Protein AF-A0A3D2C2F0-F1 (afdb_monomer_lite)

Structure (mmCIF, N/CA/C/O backbone):
data_AF-A0A3D2C2F0-F1
#
_entry.id   AF-A0A3D2C2F0-F1
#
loop_
_atom_site.group_PDB
_atom_site.id
_atom_site.type_symbol
_atom_site.label_atom_id
_atom_site.label_alt_id
_atom_site.label_comp_id
_atom_site.label_asym_id
_atom_site.label_entity_id
_atom_site.label_seq_id
_atom_site.pdbx_PDB_ins_code
_atom_site.Cartn_x
_atom_site.Cartn_y
_atom_site.Cartn_z
_atom_site.occupancy
_atom_site.B_iso_or_equiv
_atom_site.auth_seq_id
_atom_site.auth_comp_id
_atom_site.auth_asym_id
_atom_site.auth_atom_id
_atom_site.pdbx_PDB_model_num
ATOM 1 N N . ASP A 1 1 ? -12.603 -5.536 15.604 1.00 92.94 1 ASP A N 1
ATOM 2 C CA . ASP A 1 1 ? -11.468 -5.289 16.489 1.00 92.94 1 ASP A CA 1
ATOM 3 C C . ASP A 1 1 ? -10.974 -6.568 17.152 1.00 92.94 1 ASP A C 1
ATOM 5 O O . ASP A 1 1 ? -10.695 -6.599 18.355 1.00 92.94 1 ASP A O 1
ATOM 9 N N . THR A 1 2 ? -10.907 -7.662 16.388 1.00 94.44 2 THR A N 1
ATOM 10 C CA . THR A 1 2 ? -10.265 -8.897 16.861 1.00 94.44 2 THR A CA 1
ATOM 11 C C . THR A 1 2 ? -8.744 -8.707 16.943 1.00 94.44 2 THR A C 1
ATOM 13 O O . THR A 1 2 ? -8.109 -9.239 17.862 1.00 94.44 2 THR A O 1
ATOM 16 N N . ASP A 1 3 ? -8.181 -7.887 16.064 1.00 95.50 3 ASP A N 1
ATOM 17 C CA . ASP A 1 3 ? -6.769 -7.519 15.967 1.00 95.50 3 ASP A CA 1
ATOM 18 C C . ASP A 1 3 ? -6.370 -6.236 16.727 1.00 95.50 3 ASP A C 1
ATOM 20 O O . ASP A 1 3 ? -5.202 -6.093 17.106 1.00 95.50 3 ASP A O 1
ATOM 24 N N . GLY A 1 4 ? -7.320 -5.363 17.070 1.00 95.56 4 GLY A N 1
ATOM 25 C CA . GLY A 1 4 ? -7.092 -4.209 17.940 1.00 95.56 4 GLY A CA 1
ATOM 26 C C . GLY A 1 4 ? -6.700 -2.916 17.217 1.00 95.56 4 GLY A C 1
ATOM 27 O O . GLY A 1 4 ? -6.040 -2.076 17.844 1.00 95.56 4 GLY A O 1
ATOM 28 N N . ASP A 1 5 ? -7.035 -2.760 15.938 1.00 96.00 5 ASP A N 1
ATOM 29 C CA . ASP A 1 5 ? -6.726 -1.576 15.133 1.00 96.00 5 ASP A CA 1
ATOM 30 C C . ASP A 1 5 ? -7.776 -0.448 15.212 1.00 96.00 5 ASP A C 1
ATOM 32 O O . ASP A 1 5 ? -7.506 0.695 14.830 1.00 96.00 5 ASP A O 1
ATOM 36 N N . GLY A 1 6 ? -8.934 -0.716 15.822 1.00 95.94 6 GLY A N 1
ATOM 37 C CA . GLY A 1 6 ? -10.018 0.250 15.980 1.00 95.94 6 GLY A CA 1
ATOM 38 C C . GLY A 1 6 ? -11.110 0.181 14.909 1.00 95.94 6 GLY A C 1
ATOM 39 O O . GLY A 1 6 ? -12.067 0.964 14.995 1.00 95.94 6 GLY A O 1
ATOM 40 N N . PHE A 1 7 ? -11.006 -0.750 13.967 1.00 96.81 7 PHE A N 1
ATOM 41 C CA . PHE A 1 7 ? -12.031 -1.136 13.008 1.00 96.81 7 PHE A CA 1
ATOM 42 C C . PHE A 1 7 ? -12.538 -2.544 13.339 1.00 96.81 7 PHE A C 1
ATOM 44 O O . PHE A 1 7 ? -12.138 -3.170 14.322 1.00 96.81 7 PHE A O 1
ATOM 51 N N . GLY A 1 8 ? -13.609 -2.978 12.694 1.00 95.25 8 GLY A N 1
ATOM 52 C CA . GLY A 1 8 ? -14.150 -4.301 12.948 1.00 95.25 8 GLY A CA 1
ATOM 53 C C . GLY A 1 8 ? -14.993 -4.806 11.806 1.00 95.25 8 GLY A C 1
ATOM 54 O O . GLY A 1 8 ? -15.423 -4.041 10.958 1.00 95.25 8 GLY A O 1
ATOM 55 N N . ASP A 1 9 ? -15.242 -6.105 11.829 1.00 91.75 9 ASP A N 1
ATOM 56 C CA . ASP A 1 9 ? -15.938 -6.831 10.771 1.00 91.75 9 ASP A CA 1
ATOM 57 C C . ASP A 1 9 ? -17.452 -6.502 10.714 1.00 91.75 9 ASP A C 1
ATOM 59 O O . ASP A 1 9 ? -18.199 -6.738 11.681 1.00 91.75 9 ASP A O 1
ATOM 63 N N . GLU A 1 10 ? -17.932 -5.991 9.569 1.00 87.75 10 GLU A N 1
ATOM 64 C CA . GLU A 1 10 ? -19.353 -5.688 9.327 1.00 87.75 10 GLU A CA 1
ATOM 65 C C . GLU A 1 10 ? -20.279 -6.913 9.435 1.00 87.75 10 GLU A C 1
ATOM 67 O O . GLU A 1 10 ? -21.423 -6.798 9.907 1.00 87.75 10 GLU A O 1
ATOM 72 N N . ASP A 1 11 ? -19.784 -8.106 9.095 1.00 89.31 11 ASP A N 1
ATOM 73 C CA . ASP A 1 11 ? -20.525 -9.365 9.178 1.00 89.31 11 ASP A CA 1
ATOM 74 C C . ASP A 1 11 ? -20.662 -9.857 10.631 1.00 89.31 11 ASP A C 1
ATOM 76 O O . ASP A 1 11 ? -21.455 -10.765 10.929 1.00 89.31 11 ASP A O 1
ATOM 80 N N . ARG A 1 12 ? -19.939 -9.240 11.577 1.00 89.19 12 ARG A N 1
ATOM 81 C CA . ARG A 1 12 ? -19.891 -9.631 12.997 1.00 89.19 12 ARG A CA 1
ATOM 82 C C . ARG A 1 12 ? -20.383 -8.535 13.935 1.00 89.19 12 ARG A C 1
ATOM 84 O O . ARG A 1 12 ? -19.853 -8.321 15.026 1.00 89.19 12 ARG A O 1
ATOM 91 N N . SER A 1 13 ? -21.498 -7.916 13.563 1.00 91.12 13 SER A N 1
ATOM 92 C CA . SER A 1 13 ? -22.172 -6.902 14.375 1.00 91.12 13 SER A CA 1
ATOM 93 C C . SER A 1 13 ? -23.009 -7.470 15.539 1.00 91.12 13 SER A C 1
ATOM 95 O O . SER A 1 13 ? -23.547 -8.582 15.506 1.00 91.12 13 SER A O 1
ATOM 97 N N . LEU A 1 14 ? -23.141 -6.669 16.605 1.00 91.88 14 LEU A N 1
ATOM 98 C CA . LEU A 1 14 ? -23.974 -6.962 17.773 1.00 91.88 14 LEU A CA 1
ATOM 99 C C . LEU A 1 14 ? -24.849 -5.755 18.134 1.00 91.88 14 LEU A C 1
ATOM 101 O O . LEU A 1 14 ? -24.346 -4.705 18.528 1.00 91.88 14 LEU A O 1
ATOM 105 N N . ASP A 1 15 ? -26.171 -5.938 18.105 1.00 92.94 15 ASP A N 1
ATOM 106 C CA . ASP A 1 15 ? -27.119 -4.930 18.584 1.00 92.94 15 ASP A CA 1
ATOM 107 C C . ASP A 1 15 ? -27.009 -4.745 20.108 1.00 92.94 15 ASP A C 1
ATOM 109 O O . ASP A 1 15 ? -27.401 -5.610 20.900 1.00 92.94 15 ASP A O 1
ATOM 113 N N . ALA A 1 16 ? -26.523 -3.580 20.536 1.00 93.06 16 ALA A N 1
ATOM 114 C CA . ALA A 1 16 ? -26.394 -3.217 21.943 1.00 93.06 16 ALA A CA 1
ATOM 115 C C . ALA A 1 16 ? -26.734 -1.736 22.188 1.00 93.06 16 ALA A C 1
ATOM 117 O O . ALA A 1 16 ? -26.551 -0.879 21.332 1.00 93.06 16 ALA A O 1
ATOM 118 N N . CYS A 1 17 ? -27.222 -1.401 23.389 1.00 94.62 17 CYS A N 1
ATOM 119 C CA . CYS A 1 17 ? -27.529 -0.006 23.754 1.00 94.62 17 CYS A CA 1
ATOM 120 C C . CYS A 1 17 ? -26.286 0.837 24.097 1.00 94.62 17 CYS A C 1
ATOM 122 O O . CYS A 1 17 ? -26.396 2.051 24.254 1.00 94.62 17 CYS A O 1
ATOM 124 N N . ALA A 1 18 ? -25.139 0.191 24.293 1.00 95.00 18 ALA A N 1
ATOM 125 C CA . ALA A 1 18 ? -23.844 0.802 24.562 1.00 95.00 18 ALA A CA 1
ATOM 126 C C . ALA A 1 18 ? -22.757 -0.090 23.954 1.00 95.00 18 ALA A C 1
ATOM 128 O O . ALA A 1 18 ? -22.965 -1.302 23.886 1.00 95.00 18 ALA A O 1
ATOM 129 N N . LEU A 1 19 ? -21.623 0.504 23.565 1.00 93.06 19 LEU A N 1
ATOM 130 C CA . LEU A 1 19 ? 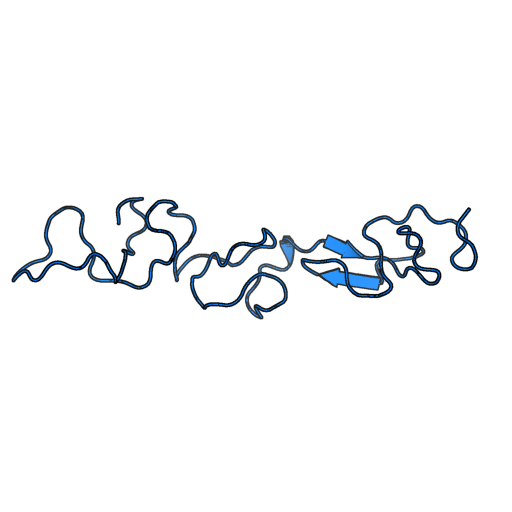-20.501 -0.207 22.951 1.00 93.06 19 LEU A CA 1
ATOM 131 C C . LEU A 1 19 ? -19.993 -1.327 23.882 1.00 93.06 19 LEU A C 1
ATOM 133 O O . LEU A 1 19 ? -19.520 -1.027 24.987 1.00 93.06 19 LEU A O 1
ATOM 137 N N . PRO A 1 20 ? -20.132 -2.607 23.496 1.00 93.50 20 PRO A N 1
ATOM 138 C CA . PRO A 1 20 ? -19.624 -3.721 24.284 1.00 93.50 20 PRO A CA 1
ATOM 139 C C . PRO A 1 20 ? -18.091 -3.736 24.307 1.00 93.50 20 PRO A C 1
ATOM 141 O O . PRO A 1 20 ? -17.432 -3.242 23.402 1.00 93.50 20 PRO A O 1
ATOM 144 N N . SER A 1 21 ? -17.502 -4.339 25.342 1.00 92.81 21 SER A N 1
ATOM 145 C CA . SER A 1 21 ? -16.046 -4.531 25.385 1.00 92.81 21 SER A CA 1
ATOM 146 C C . SER A 1 21 ? -15.594 -5.437 24.237 1.00 92.81 21 SER A C 1
ATOM 148 O O . SER A 1 21 ? -16.153 -6.522 24.086 1.00 92.81 21 SER A O 1
ATOM 150 N N . GLY A 1 22 ? -14.555 -5.024 23.506 1.00 90.50 22 GLY A N 1
ATOM 151 C CA . GLY A 1 22 ? -14.023 -5.759 22.350 1.00 90.50 22 GLY A CA 1
ATOM 152 C C . GLY A 1 22 ? -14.795 -5.535 21.046 1.00 90.50 22 GLY A C 1
ATOM 153 O O . GLY A 1 22 ? -14.627 -6.309 20.118 1.00 90.50 22 GLY A O 1
ATOM 154 N N . TYR A 1 23 ? -15.668 -4.527 20.999 1.00 94.06 23 TYR A N 1
ATOM 155 C CA . TYR A 1 23 ? -16.339 -4.071 19.783 1.00 94.06 23 TYR A CA 1
ATOM 156 C C . TYR A 1 23 ? -15.983 -2.604 19.551 1.00 94.06 23 TYR A C 1
ATOM 158 O O . TYR A 1 23 ? -15.753 -1.859 20.509 1.00 94.06 23 TYR A O 1
ATOM 166 N N . VAL A 1 24 ? -16.023 -2.193 18.290 1.00 95.81 24 VAL A N 1
ATOM 167 C CA . VAL A 1 24 ? -15.875 -0.806 17.836 1.00 95.81 24 VAL A CA 1
ATOM 168 C C . VAL A 1 24 ? -17.118 -0.379 17.054 1.00 95.81 24 VAL A C 1
ATOM 170 O O . VAL A 1 24 ? -17.990 -1.199 16.768 1.00 95.81 24 VAL A O 1
ATOM 173 N N . ASP A 1 25 ? -17.249 0.918 16.781 1.00 93.94 25 ASP A N 1
ATOM 174 C CA . ASP A 1 25 ? -18.359 1.497 16.015 1.00 93.94 25 ASP A CA 1
ATOM 175 C C . ASP A 1 25 ? -18.008 1.796 14.547 1.00 93.94 25 ASP A C 1
ATOM 177 O O . ASP A 1 25 ? -18.829 2.379 13.837 1.00 93.94 25 ASP A O 1
ATOM 181 N N . ARG A 1 26 ? -16.820 1.371 14.108 1.00 94.00 26 ARG A N 1
ATOM 182 C CA . ARG A 1 26 ? -16.335 1.401 12.724 1.00 94.00 26 ARG A CA 1
ATOM 183 C C . ARG A 1 26 ? -16.301 -0.028 12.199 1.00 94.00 26 ARG A C 1
ATOM 185 O O . ARG A 1 26 ? -15.711 -0.880 12.852 1.00 94.00 26 ARG A O 1
ATOM 192 N N . ALA A 1 27 ? -17.000 -0.290 11.106 1.00 92.88 27 ALA A N 1
ATOM 193 C CA . ALA A 1 27 ? -17.294 -1.636 10.613 1.00 92.88 27 ALA A CA 1
ATOM 194 C C . ALA A 1 27 ? -16.578 -1.965 9.288 1.00 92.88 27 ALA A C 1
ATOM 196 O O . ALA A 1 27 ? -16.902 -2.947 8.633 1.00 92.88 27 ALA A O 1
ATOM 197 N N . GLU A 1 28 ? -15.670 -1.098 8.855 1.00 93.50 28 GLU A N 1
ATOM 198 C CA . GLU A 1 28 ? -15.082 -1.114 7.517 1.00 93.50 28 GLU A CA 1
ATOM 199 C C . GLU A 1 28 ? -13.764 -1.911 7.435 1.00 93.50 28 GLU A C 1
ATOM 201 O O . GLU A 1 28 ? -12.943 -1.648 6.566 1.00 93.50 28 GLU A O 1
ATOM 206 N N . ASP A 1 29 ? -13.554 -2.863 8.344 1.00 96.44 29 ASP A N 1
ATOM 207 C CA . ASP A 1 29 ? -12.378 -3.736 8.358 1.00 96.44 29 ASP A CA 1
ATOM 208 C C . ASP A 1 29 ? -12.562 -4.931 7.413 1.00 96.44 29 ASP A C 1
ATOM 210 O O . ASP A 1 29 ? -13.511 -5.711 7.557 1.00 96.44 29 ASP A O 1
ATOM 214 N N . CYS A 1 30 ? -11.658 -5.067 6.446 1.00 96.31 30 CYS A N 1
ATOM 215 C CA . CYS A 1 30 ? -11.654 -6.149 5.474 1.00 96.31 30 CYS A CA 1
ATOM 216 C C . CYS A 1 30 ? -10.828 -7.377 5.915 1.00 96.31 30 CYS A C 1
ATOM 218 O O . CYS A 1 30 ? -11.001 -8.447 5.319 1.00 96.31 30 CYS A O 1
ATOM 220 N N . ASP A 1 31 ? -10.007 -7.278 6.971 1.00 96.19 31 ASP A N 1
ATOM 221 C CA . ASP A 1 31 ? -9.256 -8.386 7.579 1.00 96.19 31 ASP A CA 1
ATOM 222 C C . ASP A 1 31 ? -9.094 -8.210 9.107 1.00 96.19 31 ASP A C 1
ATOM 224 O O . ASP A 1 31 ? -8.013 -7.913 9.603 1.00 96.19 31 ASP A O 1
ATOM 228 N N . ASP A 1 32 ? -10.151 -8.536 9.864 1.00 95.19 32 ASP A N 1
ATOM 229 C CA . ASP A 1 32 ? -10.223 -8.428 11.342 1.00 95.19 32 ASP A CA 1
ATOM 230 C C . ASP A 1 32 ? -9.196 -9.306 12.099 1.00 95.19 32 ASP A C 1
ATOM 232 O O . ASP A 1 32 ? -9.127 -9.282 13.330 1.00 95.19 32 ASP A O 1
ATOM 236 N N . ASP A 1 33 ? -8.401 -10.122 11.398 1.00 96.12 33 ASP A N 1
ATOM 237 C CA . ASP A 1 33 ? -7.284 -10.881 11.967 1.00 96.12 33 ASP A CA 1
ATOM 238 C C . ASP A 1 33 ? -5.917 -10.162 11.790 1.00 96.12 33 ASP A C 1
ATOM 240 O O . ASP A 1 33 ? -4.902 -10.656 12.311 1.00 96.12 33 ASP A O 1
ATOM 244 N N . ASN A 1 34 ? -5.861 -9.010 11.105 1.00 96.75 34 ASN A N 1
ATOM 245 C CA . ASN A 1 34 ? -4.637 -8.301 10.734 1.00 96.75 34 ASN A CA 1
ATOM 246 C C . ASN A 1 34 ? -4.742 -6.769 10.863 1.00 96.75 34 ASN A C 1
ATOM 248 O O . ASN A 1 34 ? -4.993 -6.068 9.893 1.00 96.75 34 ASN A O 1
ATOM 252 N N . GLY A 1 35 ? -4.313 -6.228 12.009 1.00 96.62 35 GLY A N 1
ATOM 253 C CA . GLY A 1 35 ? -4.454 -4.792 12.301 1.00 96.62 35 GLY A CA 1
ATOM 254 C C . GLY A 1 35 ? -3.564 -3.828 11.501 1.00 96.62 35 GLY A C 1
ATOM 255 O O . GLY A 1 35 ? -3.378 -2.680 11.909 1.00 96.62 35 GLY A O 1
ATOM 256 N N . ALA A 1 36 ? -2.927 -4.306 10.431 1.00 97.00 36 ALA A N 1
ATOM 257 C CA . ALA A 1 36 ? -2.298 -3.485 9.399 1.00 97.00 36 ALA A CA 1
ATOM 258 C C . ALA A 1 36 ? -3.170 -3.352 8.133 1.00 97.00 36 ALA A C 1
ATOM 260 O O . ALA A 1 36 ? -2.710 -2.744 7.172 1.00 97.00 36 ALA A O 1
ATOM 261 N N . VAL A 1 37 ? -4.369 -3.940 8.128 1.00 97.75 37 VAL A N 1
ATOM 262 C CA . VAL A 1 37 ? -5.324 -3.938 7.020 1.00 97.75 37 VAL A CA 1
ATOM 263 C C . VAL A 1 37 ? -6.624 -3.312 7.519 1.00 97.75 37 VAL A C 1
ATOM 265 O O . VAL A 1 37 ? -7.386 -3.946 8.231 1.00 97.75 37 VAL A O 1
ATOM 268 N N . ASN A 1 38 ? -6.834 -2.033 7.215 1.00 97.31 38 ASN A N 1
ATOM 269 C CA . ASN A 1 38 ? -8.011 -1.262 7.624 1.00 97.31 38 ASN A CA 1
ATOM 270 C C . ASN A 1 38 ? -8.077 0.082 6.881 1.00 97.31 38 ASN A C 1
ATOM 272 O O . ASN A 1 38 ? -7.046 0.563 6.424 1.00 97.31 38 ASN A O 1
ATOM 276 N N . PRO A 1 39 ? -9.223 0.787 6.895 1.00 97.31 39 PRO A N 1
ATOM 277 C CA . PRO A 1 39 ? -9.417 2.062 6.190 1.00 97.31 39 PRO A CA 1
ATOM 278 C C . PRO A 1 39 ? -8.467 3.220 6.491 1.00 97.31 39 PRO A C 1
ATOM 280 O O . PRO A 1 39 ? -8.488 4.218 5.775 1.00 97.31 39 PRO A O 1
ATOM 283 N N . ASP A 1 40 ? -7.709 3.159 7.587 1.00 96.62 40 ASP A N 1
ATOM 284 C CA . ASP A 1 40 ? -6.727 4.192 7.935 1.00 96.62 40 ASP A CA 1
ATOM 285 C C . ASP A 1 40 ? -5.285 3.764 7.564 1.00 96.62 40 ASP A C 1
ATOM 287 O O . ASP A 1 40 ? -4.334 4.513 7.831 1.00 96.62 40 ASP A O 1
ATOM 291 N N . SER A 1 41 ? -5.103 2.572 6.988 1.00 97.81 41 SER A N 1
ATOM 292 C CA . SER A 1 41 ? -3.808 2.043 6.560 1.00 97.81 41 SER A CA 1
ATOM 293 C C . SER A 1 41 ? -3.356 2.654 5.236 1.00 97.81 41 SER A C 1
ATOM 295 O O . SER A 1 41 ? -4.096 3.352 4.553 1.00 97.81 41 SER A O 1
ATOM 297 N N . VAL A 1 42 ? -2.070 2.483 4.937 1.00 97.38 42 VAL A N 1
ATOM 298 C CA . VAL A 1 42 ? -1.470 2.942 3.683 1.00 97.38 42 VAL A CA 1
ATOM 299 C C . VAL A 1 42 ? -1.346 1.732 2.781 1.00 97.38 42 VAL A C 1
ATOM 301 O O . VAL A 1 42 ? -0.728 0.755 3.203 1.00 97.38 42 VAL A O 1
ATOM 304 N N . GLU A 1 43 ? -1.867 1.837 1.566 1.00 98.31 43 GLU A N 1
ATOM 305 C CA . GLU A 1 43 ? -1.692 0.824 0.533 1.00 98.31 43 GLU A CA 1
ATOM 306 C C . GLU A 1 43 ? -0.211 0.683 0.146 1.00 98.31 43 GLU A C 1
ATOM 308 O O . GLU A 1 43 ? 0.507 1.674 -0.053 1.00 98.31 43 GLU A O 1
ATOM 313 N N . VAL A 1 44 ? 0.279 -0.553 0.074 1.00 97.69 44 VAL A N 1
ATOM 314 C CA . VAL A 1 44 ? 1.661 -0.886 -0.288 1.00 97.69 44 VAL A CA 1
ATOM 315 C C . VAL A 1 44 ? 1.689 -2.031 -1.290 1.00 97.69 44 VAL A C 1
ATOM 317 O O . VAL A 1 44 ? 0.825 -2.882 -1.254 1.00 97.69 44 VAL A O 1
ATOM 320 N N . CYS A 1 45 ? 2.733 -2.105 -2.124 1.00 97.56 45 CYS A N 1
ATOM 321 C CA . CYS A 1 45 ? 2.876 -3.190 -3.101 1.00 97.56 45 CYS A CA 1
ATOM 322 C C . CYS A 1 45 ? 3.113 -4.569 -2.443 1.00 97.56 45 CYS A C 1
ATOM 324 O O . CYS A 1 45 ? 4.272 -4.999 -2.310 1.00 97.56 45 CYS A O 1
ATOM 326 N N . ASP A 1 46 ? 2.054 -5.266 -2.031 1.00 96.81 46 ASP A N 1
ATOM 327 C CA . ASP A 1 46 ? 2.124 -6.584 -1.386 1.00 96.81 46 ASP A CA 1
ATOM 328 C C . ASP A 1 46 ? 0.997 -7.573 -1.756 1.00 96.81 46 ASP A C 1
ATOM 330 O O . ASP A 1 46 ? 0.905 -8.646 -1.144 1.00 96.81 46 ASP A O 1
ATOM 334 N N . ASP A 1 47 ? 0.240 -7.281 -2.820 1.00 96.50 47 ASP A N 1
ATOM 335 C CA . ASP A 1 47 ? -0.914 -8.044 -3.313 1.00 96.50 47 ASP A CA 1
ATOM 336 C C . ASP A 1 47 ? -2.109 -8.095 -2.321 1.00 96.50 47 ASP A C 1
ATOM 338 O O . ASP A 1 47 ? -2.966 -8.988 -2.430 1.00 96.50 47 ASP A O 1
ATOM 342 N N . ILE A 1 48 ? -2.185 -7.177 -1.346 1.00 97.31 48 ILE A N 1
ATOM 343 C CA . ILE A 1 48 ? -3.266 -7.064 -0.350 1.00 97.31 48 ILE A CA 1
ATOM 344 C C . ILE A 1 48 ? -3.888 -5.665 -0.432 1.00 97.31 48 ILE A C 1
ATOM 346 O O . ILE A 1 48 ? -3.166 -4.689 -0.435 1.00 97.31 48 ILE A O 1
ATOM 350 N N . ASP A 1 49 ? -5.222 -5.586 -0.399 1.00 97.94 49 ASP A N 1
ATOM 351 C CA . ASP A 1 49 ? -5.965 -4.338 -0.148 1.00 97.94 49 ASP A CA 1
ATOM 352 C C . ASP A 1 49 ? -5.742 -3.936 1.320 1.00 97.94 49 ASP A C 1
ATOM 354 O O . ASP A 1 49 ? -6.398 -4.475 2.218 1.00 97.94 49 ASP A O 1
ATOM 358 N N . ASN A 1 50 ? -4.735 -3.109 1.596 1.00 98.25 50 ASN A N 1
ATOM 359 C CA . ASN A 1 50 ? -4.372 -2.723 2.954 1.00 98.25 50 ASN A CA 1
ATOM 360 C C . ASN A 1 50 ? -5.323 -1.668 3.515 1.00 98.25 50 ASN A C 1
ATOM 362 O O . ASN A 1 50 ? -5.500 -1.621 4.732 1.00 98.25 50 ASN A O 1
ATOM 366 N N . ASP A 1 51 ? -5.906 -0.817 2.672 1.00 97.81 51 ASP A N 1
ATOM 367 C CA . ASP A 1 51 ? -6.770 0.284 3.105 1.00 97.81 51 ASP A CA 1
ATOM 368 C C . ASP A 1 51 ? -8.280 0.006 2.950 1.00 97.81 51 ASP A C 1
ATOM 370 O O . ASP A 1 51 ? -9.126 0.857 3.228 1.00 97.81 51 ASP A O 1
ATOM 374 N N . CYS A 1 52 ? -8.641 -1.228 2.603 1.00 97.06 52 CYS A N 1
ATOM 375 C CA . CYS A 1 52 ? -10.010 -1.720 2.500 1.00 97.06 52 CYS A CA 1
ATOM 376 C C . CYS A 1 52 ? -10.909 -0.899 1.555 1.00 97.06 52 CYS A C 1
ATOM 378 O O . CYS A 1 52 ? -12.133 -0.828 1.754 1.00 97.06 52 CYS A O 1
ATOM 380 N N . ASP A 1 53 ? -10.346 -0.281 0.514 1.00 96.94 53 ASP A N 1
ATOM 381 C CA . ASP A 1 53 ? -11.088 0.517 -0.465 1.00 96.94 53 ASP A CA 1
ATOM 382 C C . ASP A 1 53 ? -11.542 -0.290 -1.709 1.00 96.94 53 ASP A C 1
ATOM 384 O O . ASP A 1 53 ? -12.230 0.237 -2.603 1.00 96.94 53 ASP A O 1
ATOM 388 N N . SER A 1 54 ? -11.244 -1.599 -1.717 1.00 96.56 54 SER A N 1
ATOM 389 C CA . SER A 1 54 ? -11.463 -2.560 -2.807 1.00 96.56 54 SER A CA 1
ATOM 390 C C . SER A 1 54 ? -10.572 -2.376 -4.038 1.00 96.56 54 SER A C 1
ATOM 392 O O . SER A 1 54 ? -10.918 -2.882 -5.119 1.00 96.56 54 SER A O 1
ATOM 394 N N . ARG A 1 55 ? -9.456 -1.666 -3.906 1.00 97.88 55 ARG A N 1
ATOM 395 C CA . ARG A 1 55 ? -8.359 -1.616 -4.874 1.00 97.88 55 ARG A CA 1
ATOM 396 C C . ARG A 1 55 ? -7.153 -2.327 -4.275 1.00 97.88 55 ARG A C 1
ATOM 398 O O . ARG A 1 55 ? -7.096 -2.569 -3.082 1.00 97.88 55 ARG A O 1
ATOM 405 N N . ILE A 1 56 ? -6.273 -2.798 -5.147 1.00 97.75 56 ILE A N 1
ATOM 406 C CA . ILE A 1 56 ? -5.068 -3.522 -4.746 1.00 97.75 56 ILE A CA 1
ATOM 407 C C . ILE A 1 56 ? -3.936 -2.997 -5.610 1.00 97.75 56 ILE A C 1
ATOM 409 O O . ILE A 1 56 ? -4.046 -3.043 -6.843 1.00 97.75 56 ILE A O 1
ATOM 413 N N . ASP A 1 57 ? -2.848 -2.575 -4.978 1.00 96.94 57 ASP A N 1
ATOM 414 C CA . ASP A 1 57 ? -1.583 -2.249 -5.625 1.00 96.94 57 ASP A CA 1
ATOM 415 C C . ASP A 1 57 ? -1.753 -1.288 -6.827 1.00 96.94 57 ASP A C 1
ATOM 417 O O . ASP A 1 57 ? -2.135 -0.132 -6.679 1.00 96.94 57 ASP A O 1
ATOM 421 N N . ASP A 1 58 ? -1.485 -1.762 -8.054 1.00 96.00 58 ASP A N 1
ATOM 422 C CA . ASP A 1 58 ? -1.535 -0.965 -9.288 1.00 96.00 58 ASP A CA 1
ATOM 423 C C . ASP A 1 58 ? -2.954 -0.494 -9.662 1.00 96.00 58 ASP A C 1
ATOM 425 O O . ASP A 1 58 ? -3.101 0.395 -10.508 1.00 96.0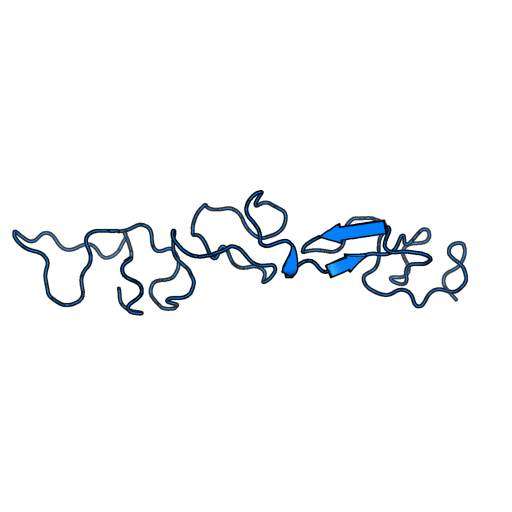0 58 ASP A O 1
ATOM 429 N N . ASP A 1 59 ? -3.997 -1.101 -9.084 1.00 97.00 59 ASP A N 1
ATOM 430 C CA . ASP A 1 59 ? -5.382 -0.649 -9.248 1.00 97.00 59 ASP A CA 1
ATOM 431 C C . ASP A 1 59 ? -5.746 0.487 -8.266 1.00 97.00 59 ASP A C 1
ATOM 433 O O . ASP A 1 59 ? -6.828 1.074 -8.411 1.00 97.00 59 ASP A O 1
ATOM 437 N N . ASP A 1 60 ? -4.867 0.810 -7.307 1.00 97.44 60 ASP A N 1
ATOM 438 C CA . ASP A 1 60 ? -5.017 1.887 -6.327 1.00 97.44 60 ASP A CA 1
ATOM 439 C C . ASP A 1 60 ? -4.182 3.134 -6.684 1.00 97.44 60 ASP A C 1
ATOM 441 O O . ASP A 1 60 ? -2.988 3.077 -6.972 1.00 97.44 60 ASP A O 1
ATOM 445 N N . ASP A 1 61 ? -4.829 4.302 -6.661 1.00 95.56 61 ASP A N 1
ATOM 446 C CA . ASP A 1 61 ? -4.190 5.594 -6.922 1.00 95.56 61 ASP A CA 1
ATOM 447 C C . ASP A 1 61 ? -3.439 6.140 -5.681 1.00 95.56 61 ASP A C 1
ATOM 449 O O . ASP A 1 61 ? -2.602 7.040 -5.830 1.00 95.56 61 ASP A O 1
ATOM 453 N N . ASP A 1 62 ? -3.740 5.636 -4.475 1.00 96.12 62 ASP A N 1
ATOM 454 C CA . ASP A 1 62 ? -3.202 6.102 -3.188 1.00 96.12 62 ASP A CA 1
ATOM 455 C C . ASP A 1 62 ? -2.048 5.223 -2.636 1.00 96.12 62 ASP A C 1
ATOM 457 O O . ASP A 1 62 ? -1.478 5.540 -1.585 1.00 96.12 62 ASP A O 1
ATOM 461 N N . VAL A 1 63 ? -1.618 4.200 -3.390 1.00 98.00 63 VAL A N 1
ATOM 462 C CA . VAL A 1 63 ? -0.480 3.315 -3.068 1.00 98.00 63 VAL A CA 1
ATOM 463 C C . VAL A 1 63 ? 0.822 4.077 -2.784 1.00 98.00 63 VAL A C 1
ATOM 465 O O . VAL A 1 63 ? 1.188 5.021 -3.492 1.00 98.00 63 VAL A O 1
ATOM 468 N N . ASP A 1 64 ? 1.570 3.661 -1.751 1.00 97.50 64 ASP A N 1
ATOM 469 C CA . ASP A 1 64 ? 2.852 4.267 -1.384 1.00 97.50 64 ASP A CA 1
ATOM 470 C C . ASP A 1 64 ? 3.914 4.006 -2.468 1.00 97.50 64 ASP A C 1
ATOM 472 O O . ASP A 1 64 ? 4.467 2.897 -2.549 1.00 97.50 64 ASP A O 1
ATOM 476 N N . PRO A 1 65 ? 4.340 5.040 -3.224 1.00 96.00 65 PRO A N 1
ATOM 477 C CA . PRO A 1 65 ? 5.318 4.875 -4.294 1.00 96.00 65 PRO A CA 1
ATOM 478 C C . PRO A 1 65 ? 6.702 4.456 -3.785 1.00 96.00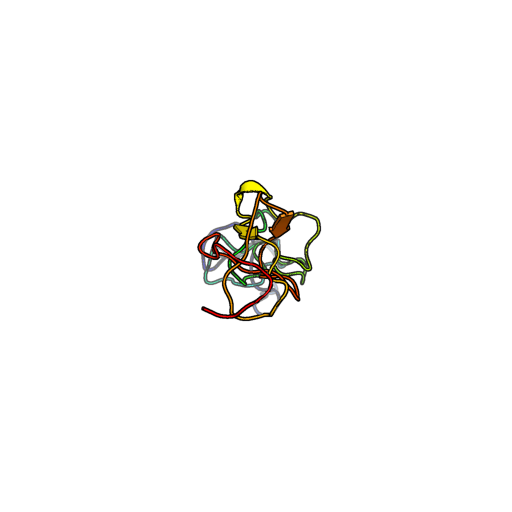 65 PRO A C 1
ATOM 480 O O . PRO A 1 65 ? 7.567 4.084 -4.574 1.00 96.00 65 PRO A O 1
ATOM 483 N N . SER A 1 66 ? 6.958 4.539 -2.473 1.00 96.19 66 SER A N 1
ATOM 484 C CA . SER A 1 66 ? 8.200 4.053 -1.867 1.00 96.19 66 SER A CA 1
ATOM 485 C C . SER A 1 66 ? 8.329 2.526 -1.893 1.00 96.19 66 SER A C 1
ATOM 487 O O . SER A 1 66 ? 9.435 2.005 -1.723 1.00 96.19 66 SER A O 1
ATOM 489 N N . THR A 1 67 ? 7.219 1.828 -2.142 1.00 96.38 67 THR A N 1
ATOM 490 C CA . THR A 1 67 ? 7.146 0.367 -2.252 1.00 96.38 67 THR A CA 1
ATOM 491 C C . THR A 1 67 ? 7.199 -0.135 -3.696 1.00 96.38 67 THR A C 1
ATOM 493 O O . THR A 1 67 ? 7.303 -1.341 -3.921 1.00 96.38 67 THR A O 1
ATOM 496 N N . PHE A 1 68 ? 7.228 0.779 -4.673 1.00 95.44 68 PHE A N 1
ATOM 497 C CA . PHE A 1 68 ? 7.314 0.437 -6.091 1.00 95.44 68 PHE A CA 1
ATOM 498 C C . PHE A 1 68 ? 8.637 -0.249 -6.430 1.00 95.44 68 PHE A C 1
ATOM 500 O O . PHE A 1 68 ? 9.694 0.030 -5.853 1.00 95.44 68 PHE A O 1
ATOM 507 N N . ARG A 1 69 ? 8.577 -1.127 -7.430 1.00 92.56 69 ARG A N 1
ATOM 508 C CA . ARG A 1 69 ? 9.745 -1.752 -8.048 1.00 92.56 69 ARG A CA 1
ATOM 509 C C . ARG A 1 69 ? 10.075 -1.036 -9.345 1.00 92.56 69 ARG A C 1
ATOM 511 O O . ARG A 1 69 ? 9.179 -0.598 -10.057 1.00 92.56 69 ARG A O 1
ATOM 518 N N . ASP A 1 70 ? 11.363 -0.944 -9.645 1.00 91.94 70 ASP A N 1
ATOM 519 C CA . ASP A 1 70 ? 11.849 -0.395 -10.905 1.00 91.94 70 ASP A CA 1
ATOM 520 C C . ASP A 1 70 ? 11.835 -1.475 -11.991 1.00 91.94 70 ASP A C 1
ATOM 522 O O . ASP A 1 70 ? 12.323 -2.587 -11.779 1.00 91.94 70 ASP A O 1
ATOM 526 N N . PHE A 1 71 ? 11.318 -1.121 -13.165 1.00 91.88 71 PHE A N 1
ATOM 527 C CA . PHE A 1 71 ? 11.228 -1.986 -14.331 1.00 91.88 71 PHE A CA 1
ATOM 528 C C . PHE A 1 71 ? 12.001 -1.413 -15.522 1.00 91.88 71 PHE A C 1
ATOM 530 O O . PHE A 1 71 ? 12.087 -0.197 -15.741 1.00 91.88 71 PHE A O 1
ATOM 537 N N . TYR A 1 72 ? 12.559 -2.326 -16.308 1.00 90.81 72 TYR A N 1
ATOM 538 C CA . TYR A 1 72 ? 13.412 -2.064 -17.462 1.00 90.81 72 TYR A CA 1
ATOM 539 C C . TYR A 1 72 ? 12.708 -2.563 -18.720 1.00 90.81 72 TYR A C 1
ATOM 541 O O . TYR A 1 72 ? 12.009 -3.571 -18.661 1.00 90.81 72 TYR A O 1
ATOM 549 N N . ALA A 1 73 ? 12.845 -1.850 -19.840 1.00 89.94 73 ALA A N 1
ATOM 550 C CA . ALA A 1 73 ? 12.228 -2.278 -21.094 1.00 89.94 73 ALA A CA 1
ATOM 551 C C . ALA A 1 73 ? 12.788 -3.648 -21.504 1.00 89.94 73 ALA A C 1
ATOM 553 O O . ALA A 1 73 ? 13.998 -3.837 -21.439 1.00 89.94 73 ALA A O 1
ATOM 554 N N . ASP A 1 74 ? 11.905 -4.563 -21.899 1.00 86.00 74 ASP A N 1
ATOM 555 C CA . ASP A 1 74 ? 12.224 -5.925 -22.336 1.00 86.00 74 ASP A CA 1
ATOM 556 C C . ASP A 1 74 ? 11.612 -6.122 -23.734 1.00 86.00 74 ASP A C 1
ATOM 558 O O . ASP A 1 74 ? 10.423 -6.433 -23.914 1.00 86.00 74 ASP A O 1
ATOM 562 N N . GLY A 1 75 ? 12.420 -5.801 -24.749 1.00 84.56 75 GLY A N 1
ATOM 563 C CA . GLY A 1 75 ? 11.978 -5.725 -26.140 1.00 84.56 75 GLY A CA 1
ATOM 564 C C . GLY A 1 75 ? 11.619 -7.080 -26.747 1.00 84.56 75 GLY A C 1
ATOM 565 O O . GLY A 1 75 ? 10.705 -7.163 -27.583 1.00 84.56 75 GLY A O 1
ATOM 566 N N . ASP A 1 76 ? 12.311 -8.138 -26.335 1.00 82.94 76 ASP A N 1
ATOM 567 C CA . ASP A 1 76 ? 12.165 -9.480 -26.890 1.00 82.94 76 ASP A CA 1
ATOM 568 C C . ASP A 1 76 ? 11.441 -10.472 -25.960 1.00 82.94 76 ASP A C 1
ATOM 570 O O . ASP A 1 76 ? 11.019 -11.542 -26.422 1.00 82.94 76 ASP A O 1
ATOM 574 N N . ARG A 1 77 ? 11.116 -10.026 -24.739 1.00 84.94 77 ARG A N 1
ATOM 575 C CA . ARG A 1 77 ? 10.255 -10.673 -23.738 1.00 84.94 77 ARG A CA 1
ATOM 576 C C . ARG A 1 77 ? 10.869 -11.935 -23.161 1.00 84.94 77 ARG A C 1
ATOM 578 O O . ARG A 1 77 ? 10.166 -12.941 -22.982 1.00 84.94 77 ARG A O 1
ATOM 585 N N . ASP A 1 78 ? 12.168 -11.903 -22.918 1.00 79.62 78 ASP A N 1
ATOM 586 C CA . ASP A 1 78 ? 12.905 -13.016 -22.332 1.00 79.62 78 ASP A CA 1
ATOM 587 C C . ASP A 1 78 ? 12.983 -12.954 -20.791 1.00 79.62 78 ASP A C 1
ATOM 589 O O . ASP A 1 78 ? 13.344 -13.953 -20.155 1.00 79.62 78 ASP A O 1
ATOM 593 N N . GLY A 1 79 ? 12.525 -11.846 -20.193 1.00 79.94 79 GLY A N 1
ATOM 594 C CA . GLY A 1 79 ? 12.500 -11.607 -18.752 1.00 79.94 79 GLY A CA 1
ATOM 595 C C . GLY A 1 79 ? 13.696 -10.816 -18.223 1.00 79.94 79 GLY A C 1
ATOM 596 O O . GLY A 1 79 ? 13.807 -10.655 -17.004 1.00 79.94 79 GLY A O 1
ATOM 597 N N . TYR A 1 80 ? 14.564 -10.320 -19.099 1.00 81.88 80 TYR A N 1
ATOM 598 C CA . TYR A 1 80 ? 15.669 -9.440 -18.761 1.00 81.88 80 TYR A CA 1
ATOM 599 C C . TYR A 1 80 ? 15.513 -8.127 -19.517 1.00 81.88 80 TYR A C 1
ATOM 601 O O . TYR A 1 80 ? 15.363 -8.098 -20.728 1.00 81.88 80 TYR A O 1
ATOM 609 N N . GLY A 1 81 ? 15.521 -7.016 -18.790 1.00 82.12 81 GLY A N 1
ATOM 610 C CA . GLY A 1 81 ? 15.382 -5.711 -19.413 1.00 82.12 81 GLY A CA 1
ATOM 611 C C . GLY A 1 81 ? 16.726 -5.025 -19.573 1.00 82.12 81 GLY A C 1
ATOM 612 O O . GLY A 1 81 ? 17.735 -5.437 -18.986 1.00 82.12 81 GLY A O 1
ATOM 613 N N . THR A 1 82 ? 16.728 -3.932 -20.330 1.00 81.25 82 THR A N 1
ATOM 614 C CA . THR A 1 82 ? 17.933 -3.134 -20.558 1.00 81.25 82 THR A CA 1
ATOM 615 C C . THR A 1 82 ? 17.758 -1.661 -20.191 1.00 81.25 82 THR A C 1
ATOM 617 O O . THR A 1 82 ? 16.661 -1.094 -20.174 1.00 81.25 82 THR A O 1
ATOM 620 N N . GLY A 1 83 ? 18.889 -0.992 -19.950 1.00 78.19 83 GLY A N 1
ATOM 621 C CA . GLY A 1 83 ? 18.979 0.466 -19.940 1.00 78.19 83 GLY A CA 1
ATOM 622 C C . GLY A 1 83 ? 18.798 1.119 -18.568 1.00 78.19 83 GLY A C 1
ATOM 623 O O . GLY A 1 83 ? 19.284 0.631 -17.548 1.00 78.19 83 GLY A O 1
ATOM 624 N N . GLU A 1 84 ? 18.206 2.315 -18.562 1.00 79.38 84 GLU A N 1
ATOM 625 C CA . GLU A 1 84 ? 17.811 3.008 -17.328 1.00 79.38 84 GLU A CA 1
ATOM 626 C C . GLU A 1 84 ? 16.408 2.557 -16.909 1.00 79.38 84 GLU A C 1
ATOM 628 O O . GLU A 1 84 ? 15.675 1.986 -17.713 1.00 79.38 84 GLU A O 1
ATOM 633 N N . VAL A 1 85 ? 16.036 2.833 -15.656 1.00 81.44 85 VAL A N 1
ATOM 634 C CA . VAL A 1 85 ? 14.676 2.580 -15.164 1.00 81.44 85 VAL A CA 1
ATOM 635 C C . VAL A 1 85 ? 13.679 3.256 -16.098 1.00 81.44 85 VAL A C 1
ATOM 637 O O . VAL A 1 85 ? 13.726 4.476 -16.289 1.00 81.44 85 VAL A O 1
ATOM 640 N N . ALA A 1 86 ? 12.813 2.450 -16.701 1.00 85.19 86 ALA A N 1
ATOM 641 C CA . ALA A 1 86 ? 11.834 2.916 -17.665 1.00 85.19 86 ALA A CA 1
ATOM 642 C C . ALA A 1 86 ? 10.512 3.270 -16.972 1.00 85.19 86 ALA A C 1
ATOM 644 O O . ALA A 1 86 ? 9.878 4.262 -17.335 1.00 85.19 86 ALA A O 1
ATOM 645 N N . GLU A 1 87 ? 10.136 2.499 -15.950 1.00 88.62 87 GLU A N 1
ATOM 646 C CA . GLU A 1 87 ? 8.887 2.652 -15.204 1.00 88.62 87 GLU A CA 1
ATOM 647 C C . GLU A 1 87 ? 9.040 2.101 -13.779 1.00 88.62 87 GLU A C 1
ATOM 649 O O . GLU A 1 87 ? 9.864 1.217 -13.557 1.00 88.62 87 GLU A O 1
ATOM 654 N N . SER A 1 88 ? 8.257 2.614 -12.827 1.00 93.00 88 SER A N 1
ATOM 655 C CA . SER A 1 88 ? 8.155 2.046 -11.478 1.00 93.00 88 SER A CA 1
ATOM 656 C C . SER A 1 88 ? 6.685 1.751 -11.178 1.00 93.00 88 SER A C 1
ATOM 658 O O . SER A 1 88 ? 5.849 2.630 -11.388 1.00 93.00 88 SER A O 1
ATOM 660 N N . ALA A 1 89 ? 6.384 0.538 -10.717 1.00 94.56 89 ALA A N 1
ATOM 661 C CA . ALA A 1 89 ? 5.024 0.053 -10.451 1.00 94.56 89 ALA A CA 1
ATOM 662 C C . ALA A 1 89 ? 5.045 -1.065 -9.388 1.00 94.56 89 ALA A C 1
ATOM 664 O O . ALA A 1 89 ? 6.127 -1.496 -8.962 1.00 94.56 89 ALA A O 1
ATOM 665 N N . CYS A 1 90 ? 3.882 -1.558 -8.961 1.00 95.69 90 CYS A N 1
ATOM 666 C CA . CYS A 1 90 ? 3.812 -2.707 -8.063 1.00 95.69 90 CYS A CA 1
ATOM 667 C C . CYS A 1 90 ? 4.088 -4.011 -8.810 1.00 95.69 90 CYS A C 1
ATOM 669 O O . CYS A 1 90 ? 4.948 -4.785 -8.380 1.00 95.69 90 CYS A O 1
ATOM 671 N N . SER A 1 91 ? 3.448 -4.244 -9.956 1.00 93.19 91 SER A N 1
ATOM 672 C CA . SER A 1 91 ? 3.626 -5.436 -10.792 1.00 93.19 91 SER A CA 1
ATOM 673 C C . SER A 1 91 ? 4.332 -5.128 -12.118 1.00 93.19 91 SER A C 1
ATOM 675 O O . SER A 1 91 ? 4.374 -3.990 -12.577 1.00 93.19 91 SER A O 1
ATOM 677 N N . THR A 1 92 ? 4.944 -6.148 -12.731 1.00 90.50 92 THR A N 1
ATOM 678 C CA . THR A 1 92 ? 5.694 -5.997 -13.989 1.00 90.50 92 THR A CA 1
ATOM 679 C C . THR A 1 92 ? 4.757 -5.656 -15.156 1.00 90.50 92 THR A C 1
ATOM 681 O O . THR A 1 92 ? 3.926 -6.499 -15.517 1.00 90.50 92 THR A O 1
ATOM 684 N N . PRO A 1 93 ? 4.901 -4.487 -15.810 1.00 90.56 93 PRO A N 1
ATOM 685 C CA . PRO A 1 93 ? 4.081 -4.142 -16.972 1.00 90.56 93 PRO A CA 1
ATOM 686 C C . PRO A 1 93 ? 4.427 -4.988 -18.218 1.00 90.56 93 PRO A C 1
ATOM 688 O O . PRO A 1 93 ? 5.535 -5.510 -18.346 1.00 90.56 93 PRO A O 1
ATOM 691 N N . ASP A 1 94 ? 3.499 -5.117 -19.183 1.00 88.38 94 ASP A N 1
ATOM 692 C CA . ASP A 1 94 ? 3.753 -5.879 -20.426 1.00 88.38 94 ASP A CA 1
ATOM 693 C C . ASP A 1 94 ? 4.903 -5.261 -21.237 1.00 88.38 94 ASP A C 1
ATOM 695 O O . ASP A 1 94 ? 4.840 -4.095 -21.629 1.00 88.38 94 ASP A O 1
ATOM 699 N N . GLY A 1 95 ? 5.918 -6.072 -21.549 1.00 86.88 95 GLY A N 1
ATOM 700 C CA . GLY A 1 95 ? 7.121 -5.633 -22.267 1.00 86.88 95 GLY A CA 1
ATOM 701 C C . GLY A 1 95 ? 8.207 -5.021 -21.379 1.00 86.88 95 GLY A C 1
ATOM 702 O O . GLY A 1 95 ? 9.037 -4.271 -21.889 1.00 86.88 95 GLY A O 1
ATOM 703 N N . TYR A 1 96 ? 8.189 -5.314 -20.077 1.00 89.31 96 TYR A N 1
ATOM 704 C CA . TYR A 1 96 ? 9.229 -4.922 -19.133 1.00 89.31 96 TYR A CA 1
ATOM 705 C C . TYR A 1 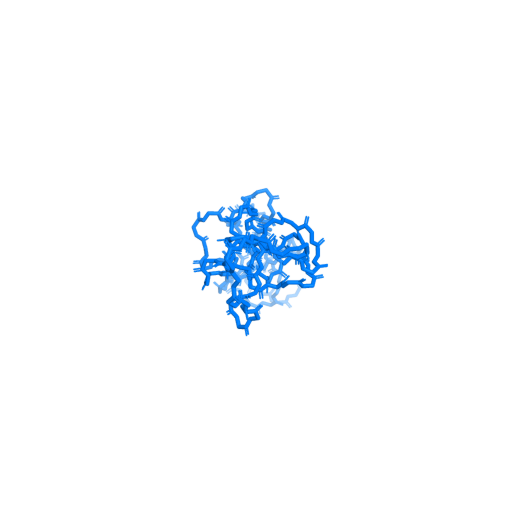96 ? 9.674 -6.106 -18.267 1.00 89.31 96 TYR A C 1
ATOM 707 O O . TYR A 1 96 ? 8.962 -7.103 -18.143 1.00 89.31 96 TYR A O 1
ATOM 715 N N . ALA A 1 97 ? 10.827 -5.955 -17.622 1.00 89.38 97 ALA A N 1
ATOM 716 C CA . ALA A 1 97 ? 11.410 -6.908 -16.687 1.00 89.38 97 ALA A CA 1
ATOM 717 C C . ALA A 1 97 ? 11.867 -6.220 -15.392 1.00 89.38 97 ALA A C 1
ATOM 719 O O . ALA A 1 97 ? 12.174 -5.028 -15.374 1.00 89.38 97 ALA A O 1
ATOM 720 N N . ASP A 1 98 ? 11.934 -6.982 -14.299 1.00 86.38 98 ASP A N 1
ATOM 721 C CA . ASP A 1 98 ? 12.353 -6.529 -12.962 1.00 86.38 98 ASP A CA 1
ATOM 722 C C . ASP A 1 98 ? 13.876 -6.604 -12.739 1.00 86.38 98 ASP A C 1
ATOM 724 O O . ASP A 1 98 ? 14.381 -6.302 -11.654 1.00 86.38 98 ASP A O 1
ATOM 728 N N . THR A 1 99 ? 14.625 -6.993 -13.774 1.00 78.75 99 THR A N 1
ATOM 729 C CA . TH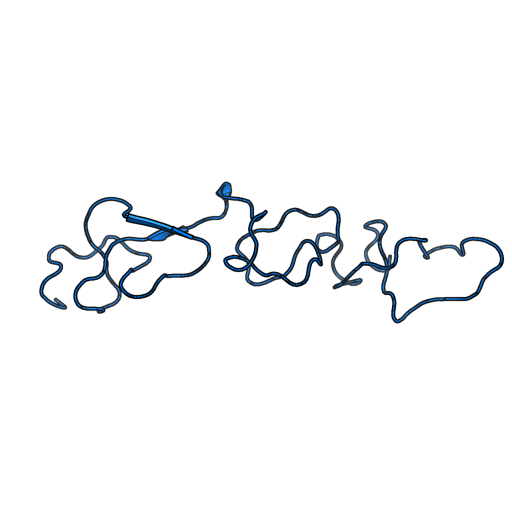R A 1 99 ? 16.088 -7.072 -13.768 1.00 78.75 99 THR A CA 1
ATOM 730 C C . THR A 1 99 ? 16.682 -6.323 -14.959 1.00 78.75 99 THR A C 1
ATOM 732 O O . THR A 1 99 ? 16.095 -6.290 -16.036 1.00 78.75 99 THR A O 1
ATOM 735 N N . ASN A 1 10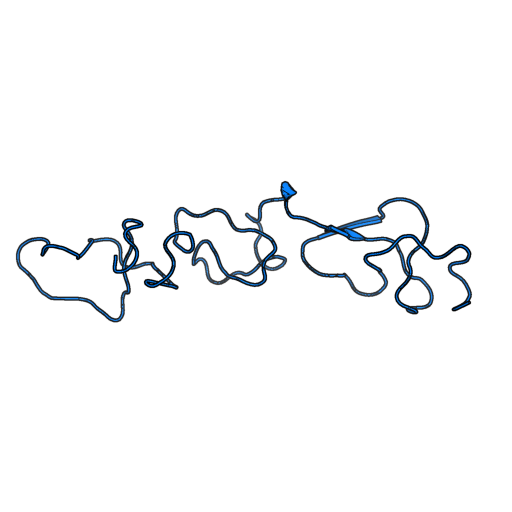0 ? 17.857 -5.718 -14.757 1.00 69.94 100 ASN A N 1
ATOM 736 C CA . ASN A 1 100 ? 18.611 -4.965 -15.773 1.00 69.94 100 ASN A CA 1
ATOM 737 C C . ASN A 1 100 ? 19.843 -5.748 -16.247 1.00 69.94 100 ASN A C 1
ATOM 739 O O . ASN A 1 100 ? 20.950 -5.207 -16.333 1.00 69.94 100 ASN A O 1
ATOM 743 N N . ASP A 1 101 ? 19.684 -7.060 -16.397 1.00 69.19 101 ASP A N 1
ATOM 744 C CA . ASP A 1 101 ? 20.803 -7.962 -16.660 1.00 69.19 101 ASP A CA 1
ATOM 745 C C . ASP A 1 101 ? 20.977 -8.276 -18.157 1.00 69.19 101 ASP A C 1
ATOM 747 O O . ASP A 1 101 ? 21.938 -8.968 -18.507 1.00 69.19 101 ASP A O 1
ATOM 751 N N . ASP A 1 102 ? 20.135 -7.723 -19.042 1.00 59.34 102 ASP A N 1
ATOM 752 C CA . ASP A 1 102 ? 20.305 -7.884 -20.485 1.00 59.34 102 ASP A CA 1
ATOM 753 C C . ASP A 1 102 ? 21.301 -6.854 -21.059 1.00 59.34 102 ASP A C 1
ATOM 755 O O . ASP A 1 102 ? 21.247 -5.641 -20.838 1.00 59.34 102 ASP A O 1
ATOM 759 N N . CYS A 1 103 ? 22.289 -7.366 -21.790 1.00 61.53 103 CYS A N 1
ATOM 760 C CA . CYS A 1 103 ? 23.296 -6.580 -22.491 1.00 61.53 103 CYS A CA 1
ATOM 761 C C . CYS A 1 103 ? 22.912 -6.297 -23.960 1.00 61.53 103 CYS A C 1
ATOM 763 O O . CYS A 1 103 ? 23.650 -5.549 -24.618 1.00 61.53 103 CYS A O 1
ATOM 765 N N . ASN A 1 104 ? 21.833 -6.893 -24.492 1.00 59.75 104 ASN A N 1
ATOM 766 C CA . ASN A 1 104 ? 21.363 -6.736 -25.867 1.00 59.75 104 ASN A CA 1
ATOM 767 C C . ASN A 1 104 ? 19.862 -7.079 -26.087 1.00 59.75 104 ASN A C 1
ATOM 769 O O . ASN A 1 104 ? 19.543 -8.158 -26.577 1.00 59.75 104 ASN A O 1
ATOM 773 N N . ASP A 1 105 ? 19.016 -6.050 -25.976 1.00 58.59 105 ASP A N 1
ATOM 774 C CA . ASP A 1 105 ? 17.540 -5.985 -26.162 1.00 58.59 105 ASP A CA 1
ATOM 775 C C . ASP A 1 105 ? 16.936 -6.560 -27.474 1.00 58.59 105 ASP A C 1
ATOM 777 O O . ASP A 1 105 ? 15.734 -6.458 -27.730 1.00 58.59 105 ASP A O 1
ATOM 781 N N . ASP A 1 106 ? 17.773 -7.071 -28.377 1.00 56.72 106 ASP A N 1
ATOM 782 C CA . ASP A 1 106 ? 17.387 -7.615 -29.682 1.00 56.72 106 ASP A CA 1
ATOM 783 C C . ASP A 1 106 ? 17.584 -9.153 -29.768 1.00 56.72 106 ASP A C 1
ATOM 785 O O . ASP A 1 106 ? 17.275 -9.740 -30.819 1.00 56.72 106 ASP A O 1
ATOM 789 N N . ASN A 1 107 ? 18.132 -9.823 -28.736 1.00 57.84 107 ASN A N 1
ATOM 790 C CA . ASN A 1 107 ? 18.144 -11.291 -28.648 1.00 57.84 107 ASN A CA 1
ATOM 791 C C . ASN A 1 107 ? 18.252 -11.870 -27.223 1.00 57.84 107 ASN A C 1
ATOM 793 O O . ASN A 1 107 ? 19.119 -11.487 -26.456 1.00 57.84 107 ASN A O 1
ATOM 797 N N . ALA A 1 108 ? 17.516 -12.961 -27.013 1.00 53.84 108 ALA A N 1
ATOM 798 C CA . ALA A 1 108 ? 17.445 -13.731 -25.771 1.00 53.84 108 ALA A CA 1
ATOM 799 C C . ALA A 1 108 ? 18.714 -14.519 -25.334 1.00 53.84 108 ALA A C 1
ATOM 801 O O . ALA A 1 108 ? 18.584 -15.684 -24.942 1.00 53.84 108 ALA A O 1
ATOM 802 N N . ASP A 1 109 ? 19.936 -13.977 -25.479 1.00 51.72 109 ASP A N 1
ATOM 803 C CA . ASP A 1 109 ? 21.198 -14.626 -25.033 1.00 51.72 109 ASP A CA 1
ATOM 804 C C . ASP A 1 109 ? 21.915 -13.907 -23.875 1.00 51.72 109 ASP A C 1
ATOM 806 O O . ASP A 1 109 ? 22.438 -12.788 -24.090 1.00 51.72 109 ASP A O 1
#

Radius of gyration: 20.57 Å; chains: 1; bounding box: 51×21×55 Å

Foldseek 3Di:
DLCPLQEAAPVDDDDDPDADPPDHPHHLFPDSNDNQADLVHFAALDQDNRNSPPAHWQRDPRHDLVRWAFKAFQQPPLQEHADDRPDTGSDADPRIHRHHPDPDSPDND

Secondary structure (DSSP, 8-state):
--SSSS--BGGG----SS--TT--S--B-S-TT-TTSSTTSPP-SSSS-SSSSS--GGG-SS--GGGPEEEEE-SS-SS--EEEEEEEESSPPTTEES----S-TTS--

Sequence (109 aa):
DTDGDGFGDEDRSLDACALPSGYVDRAEDCDDDNGAVNPDSVEVCDDIDNDCDSRIDDDDDDVDPSTFRDFYADGDRDGYGTGEVAESACSTPDGYADTNDDCNDDNAD

pLDDT: mean 89.72, std 10.89, range [51.72, 98.31]